Protein AF-A0A954V3K7-F1 (afdb_monomer_lite)

Structure (mmCIF, N/CA/C/O backbone):
data_AF-A0A954V3K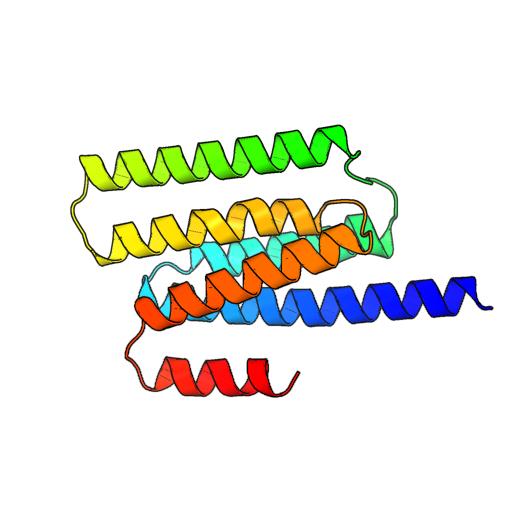7-F1
#
_entry.id   AF-A0A954V3K7-F1
#
loop_
_atom_site.group_PDB
_atom_site.id
_atom_site.type_symbol
_atom_site.label_atom_id
_atom_site.label_alt_id
_atom_site.label_comp_id
_atom_site.label_asym_id
_atom_site.label_entity_id
_atom_site.label_seq_id
_atom_site.pdbx_PDB_ins_code
_atom_site.Cartn_x
_atom_site.Cartn_y
_atom_site.Cartn_z
_atom_site.occupancy
_atom_site.B_iso_or_equiv
_atom_site.auth_seq_id
_atom_site.auth_comp_id
_atom_site.auth_asym_id
_atom_site.auth_atom_id
_atom_site.pdbx_PDB_model_num
ATOM 1 N N . MET A 1 1 ? -27.330 -7.298 16.125 1.00 56.56 1 MET A N 1
ATOM 2 C CA . MET A 1 1 ? -27.917 -7.520 14.787 1.00 56.56 1 MET A CA 1
ATOM 3 C C . MET A 1 1 ? -27.492 -6.446 13.788 1.00 56.56 1 MET A C 1
ATOM 5 O O . MET A 1 1 ? -26.747 -6.798 12.891 1.00 56.56 1 MET A O 1
ATOM 9 N N . GLU A 1 2 ? -27.833 -5.155 13.936 1.00 64.88 2 GLU A N 1
ATOM 10 C CA . GLU A 1 2 ? -27.328 -4.117 12.999 1.00 64.88 2 GLU A CA 1
ATOM 11 C C . GLU A 1 2 ? -25.799 -3.925 13.053 1.00 64.88 2 GLU A C 1
ATOM 13 O O . GLU A 1 2 ? -25.151 -3.786 12.018 1.00 64.88 2 GLU A O 1
ATOM 18 N N . LEU A 1 3 ? -25.199 -3.992 14.247 1.00 65.31 3 LEU A N 1
ATOM 19 C CA . LEU A 1 3 ? -23.744 -3.862 14.425 1.00 65.31 3 LEU A CA 1
ATOM 20 C C . LEU A 1 3 ? -22.951 -5.007 13.770 1.00 65.31 3 LEU A C 1
ATOM 22 O O . LEU A 1 3 ? -21.881 -4.773 13.209 1.00 65.31 3 LEU A O 1
ATOM 26 N N . ASP A 1 4 ? -23.492 -6.226 13.786 1.00 71.50 4 ASP A N 1
ATOM 27 C CA . ASP A 1 4 ? -22.857 -7.406 13.184 1.00 71.50 4 ASP A CA 1
ATOM 28 C C . ASP A 1 4 ? -22.888 -7.332 11.651 1.00 71.50 4 ASP A C 1
ATOM 30 O O . ASP A 1 4 ? -21.901 -7.641 10.980 1.00 71.50 4 ASP A O 1
ATOM 34 N N . VAL A 1 5 ? -23.998 -6.833 11.092 1.00 71.50 5 VAL A N 1
ATOM 35 C CA . VAL A 1 5 ? -24.148 -6.596 9.649 1.00 71.50 5 VAL A CA 1
ATOM 36 C C . VAL A 1 5 ? -23.168 -5.520 9.181 1.00 71.50 5 VAL A C 1
ATOM 38 O O . VAL A 1 5 ? -22.433 -5.754 8.221 1.00 71.50 5 VAL A O 1
ATOM 41 N N . LEU A 1 6 ? -23.072 -4.393 9.899 1.00 69.25 6 LEU A N 1
ATOM 42 C CA . LEU A 1 6 ? -22.109 -3.324 9.602 1.00 69.25 6 LEU A CA 1
ATOM 43 C C . LEU A 1 6 ? -20.657 -3.815 9.657 1.00 69.25 6 LEU A C 1
ATOM 45 O O . LEU A 1 6 ? -19.841 -3.424 8.819 1.00 69.25 6 LEU A O 1
ATOM 49 N N . LYS A 1 7 ? -20.326 -4.695 10.609 1.00 72.00 7 LYS A N 1
ATOM 50 C CA . LYS A 1 7 ? -18.991 -5.296 10.707 1.00 72.00 7 LYS A CA 1
ATOM 51 C C . LYS A 1 7 ? -18.700 -6.227 9.525 1.00 72.00 7 LYS A C 1
ATOM 53 O O . LYS A 1 7 ? -17.623 -6.126 8.938 1.00 72.00 7 LYS A O 1
ATOM 58 N N . SER A 1 8 ? -19.662 -7.059 9.113 1.00 70.06 8 SER A N 1
ATOM 59 C CA . SER A 1 8 ? -19.493 -7.936 7.942 1.00 70.06 8 SER A CA 1
ATOM 60 C C . SER A 1 8 ? -19.346 -7.156 6.628 1.00 70.06 8 SER A C 1
ATOM 62 O O . SER A 1 8 ? -18.490 -7.493 5.811 1.00 70.06 8 SER A O 1
ATOM 64 N N . LEU A 1 9 ? -20.102 -6.064 6.458 1.00 71.62 9 LEU A N 1
ATOM 65 C CA . LEU A 1 9 ? -20.033 -5.205 5.273 1.00 71.62 9 LEU A CA 1
ATOM 66 C C . LEU A 1 9 ? -18.680 -4.504 5.165 1.00 71.62 9 LEU A C 1
ATOM 68 O O . LEU A 1 9 ? -18.092 -4.469 4.088 1.00 71.62 9 LEU A O 1
ATOM 72 N N . ARG A 1 10 ? -18.152 -3.995 6.285 1.00 70.31 10 ARG A N 1
ATOM 73 C CA . ARG A 1 10 ? -16.810 -3.395 6.329 1.00 70.31 10 ARG A CA 1
ATOM 74 C C . ARG A 1 10 ? -15.730 -4.406 5.954 1.00 70.31 10 ARG A C 1
ATOM 76 O O . ARG A 1 10 ? -14.856 -4.068 5.170 1.00 70.31 10 ARG A O 1
ATOM 83 N N . CYS A 1 11 ? -15.823 -5.626 6.476 1.00 71.44 11 CYS A N 1
ATOM 84 C CA . CYS A 1 11 ? -14.879 -6.703 6.184 1.00 71.44 11 CYS A CA 1
ATOM 85 C C . CYS A 1 11 ? -14.907 -7.096 4.695 1.00 71.44 11 CYS A C 1
ATOM 87 O O . CYS A 1 11 ? -13.863 -7.202 4.054 1.00 71.44 11 CYS A O 1
ATOM 89 N N . SER A 1 12 ? -16.110 -7.222 4.121 1.00 77.06 12 SER A N 1
ATOM 90 C CA . SER A 1 12 ? -16.288 -7.469 2.688 1.00 77.06 12 SER A CA 1
ATOM 91 C C . SER A 1 12 ? -15.672 -6.347 1.849 1.00 77.06 12 SER A C 1
ATOM 93 O O . SER A 1 12 ? -14.889 -6.628 0.945 1.00 77.06 12 SER A O 1
ATOM 95 N N . LEU A 1 13 ? -15.932 -5.076 2.185 1.00 76.00 13 LEU A N 1
ATOM 96 C CA . LEU A 1 13 ? -15.331 -3.942 1.477 1.00 76.00 13 LEU A CA 1
ATOM 97 C C . LEU A 1 13 ? -13.801 -3.984 1.536 1.00 76.00 13 LEU A C 1
ATOM 99 O O . LEU A 1 13 ? -13.154 -3.843 0.502 1.00 76.00 13 LEU A O 1
ATOM 103 N N . THR A 1 14 ? -13.215 -4.217 2.715 1.00 77.75 14 THR A N 1
ATOM 104 C CA . THR A 1 14 ? -11.758 -4.348 2.847 1.00 77.75 14 THR A CA 1
ATOM 105 C C . THR A 1 14 ? -11.197 -5.396 1.901 1.00 77.75 14 THR A C 1
ATOM 107 O O . THR A 1 14 ? -10.165 -5.144 1.290 1.00 77.75 14 THR A O 1
ATOM 110 N N . LEU A 1 15 ? -11.854 -6.550 1.782 1.00 78.50 15 LEU A N 1
ATOM 111 C CA . LEU A 1 15 ? -11.386 -7.634 0.924 1.00 78.50 15 LEU A CA 1
ATOM 112 C C . LEU A 1 15 ? -11.441 -7.261 -0.559 1.00 78.50 15 LEU A C 1
ATOM 114 O O . LEU A 1 15 ? -10.480 -7.534 -1.269 1.00 78.50 15 LEU A O 1
ATOM 118 N N . HIS A 1 16 ? -12.502 -6.594 -1.019 1.00 82.62 16 HIS A N 1
ATOM 119 C CA . HIS A 1 16 ? -12.569 -6.120 -2.407 1.00 82.62 16 HIS A CA 1
ATOM 120 C C . HIS A 1 16 ? -11.446 -5.117 -2.687 1.00 82.62 16 HIS A C 1
ATOM 122 O O . HIS A 1 16 ? -10.671 -5.299 -3.620 1.00 82.62 16 HIS A O 1
ATOM 128 N N . PHE A 1 17 ? -11.280 -4.121 -1.813 1.00 82.88 17 PHE A N 1
ATOM 129 C CA . PHE A 1 17 ? -10.203 -3.140 -1.925 1.00 82.88 17 PHE A CA 1
ATOM 130 C C . PHE A 1 17 ? -8.808 -3.779 -1.861 1.00 82.88 17 PHE A C 1
ATOM 132 O O . PHE A 1 17 ? -7.922 -3.377 -2.601 1.00 82.88 17 PHE A O 1
ATOM 139 N N . ALA A 1 18 ? -8.613 -4.795 -1.020 1.00 83.44 18 ALA A N 1
ATOM 140 C CA . ALA A 1 18 ? -7.368 -5.550 -0.915 1.00 83.44 18 ALA A CA 1
ATOM 141 C C . ALA A 1 18 ? -7.026 -6.313 -2.198 1.00 83.44 18 ALA A C 1
ATOM 143 O O . ALA A 1 18 ? -5.868 -6.341 -2.612 1.00 83.44 18 ALA A O 1
ATOM 144 N N . VAL A 1 19 ? -8.027 -6.950 -2.809 1.00 84.12 19 VAL A N 1
ATOM 145 C CA . VAL A 1 19 ? -7.859 -7.676 -4.071 1.00 84.12 19 VAL A CA 1
ATOM 146 C C . VAL A 1 19 ? -7.551 -6.698 -5.200 1.00 84.12 19 VAL A C 1
ATOM 148 O O . VAL A 1 19 ? -6.626 -6.951 -5.968 1.00 84.12 19 VAL A O 1
ATOM 151 N N . ILE A 1 20 ? -8.265 -5.569 -5.260 1.00 85.69 20 ILE A N 1
ATOM 152 C CA . ILE A 1 20 ? -8.011 -4.510 -6.242 1.00 85.69 20 ILE A CA 1
ATOM 153 C C . ILE A 1 20 ? -6.585 -3.976 -6.074 1.00 85.69 20 ILE A C 1
ATOM 155 O O . ILE A 1 20 ? -5.840 -4.018 -7.042 1.00 85.69 20 ILE A O 1
ATOM 159 N N . ALA A 1 21 ? -6.174 -3.603 -4.858 1.00 85.75 21 ALA A N 1
ATOM 160 C CA . ALA A 1 21 ? -4.816 -3.142 -4.544 1.00 85.75 21 ALA A CA 1
ATOM 161 C C . ALA A 1 21 ? -3.728 -4.119 -4.978 1.00 85.75 21 ALA A C 1
ATOM 163 O O . ALA A 1 21 ? -2.697 -3.757 -5.540 1.00 85.75 21 ALA A O 1
ATOM 164 N N . TRP A 1 22 ? -3.947 -5.404 -4.718 1.00 85.31 22 TRP A N 1
ATOM 165 C CA . TRP A 1 22 ? -2.988 -6.416 -5.121 1.00 85.31 22 TRP A CA 1
ATOM 166 C C . TRP A 1 22 ? -2.913 -6.552 -6.646 1.00 85.31 22 TRP A C 1
ATOM 168 O O . TRP A 1 22 ? -1.815 -6.644 -7.201 1.00 85.31 22 TRP A O 1
ATOM 178 N N . LEU A 1 23 ? -4.054 -6.518 -7.340 1.00 84.06 23 LEU A N 1
ATOM 179 C CA . LEU A 1 23 ? -4.104 -6.558 -8.801 1.00 84.06 23 LEU A CA 1
ATOM 180 C C . LEU A 1 23 ? -3.467 -5.311 -9.430 1.00 84.06 23 LEU A C 1
ATOM 182 O O . LEU A 1 23 ? -2.675 -5.464 -10.360 1.00 84.06 23 LEU A O 1
ATOM 186 N N . THR A 1 24 ? -3.736 -4.108 -8.913 1.00 83.75 24 THR A N 1
ATOM 187 C CA . THR A 1 24 ? -3.147 -2.846 -9.394 1.00 83.75 24 THR A CA 1
ATOM 188 C C . THR A 1 24 ? -1.643 -2.805 -9.164 1.00 83.75 24 THR A C 1
ATOM 190 O O . THR A 1 24 ? -0.894 -2.535 -10.101 1.00 83.75 24 THR A O 1
ATOM 193 N N . ALA A 1 25 ? -1.160 -3.213 -7.993 1.00 84.12 25 ALA A N 1
ATOM 194 C CA . ALA A 1 25 ? 0.276 -3.301 -7.737 1.00 84.12 25 ALA A CA 1
ATOM 195 C C . ALA A 1 25 ? 0.972 -4.330 -8.640 1.00 84.12 25 ALA A C 1
ATOM 197 O O . ALA A 1 25 ? 2.114 -4.137 -9.069 1.00 84.12 25 ALA A O 1
ATOM 198 N N . THR A 1 26 ? 0.284 -5.428 -8.971 1.00 83.50 26 THR A N 1
ATOM 199 C CA . THR A 1 26 ? 0.803 -6.439 -9.906 1.00 83.50 26 THR A CA 1
ATOM 200 C C . THR A 1 26 ? 0.854 -5.883 -11.329 1.00 83.50 26 THR A C 1
ATOM 202 O O . THR A 1 26 ? 1.835 -6.092 -12.044 1.00 83.50 26 THR A O 1
ATOM 205 N N . LEU A 1 27 ? -0.154 -5.101 -11.716 1.00 81.94 27 LEU A N 1
ATOM 206 C CA . LEU A 1 27 ? -0.215 -4.366 -12.977 1.00 81.94 27 LEU A CA 1
ATOM 207 C C . LEU A 1 27 ? 0.988 -3.417 -13.114 1.00 81.94 27 LEU A C 1
ATOM 209 O O . LEU A 1 27 ? 1.685 -3.444 -14.128 1.00 81.94 27 LEU A O 1
ATOM 213 N N . VAL A 1 28 ? 1.323 -2.663 -12.065 1.00 81.25 28 VAL A N 1
ATOM 214 C CA . VAL A 1 28 ? 2.515 -1.801 -12.068 1.00 81.25 28 VAL A CA 1
ATOM 215 C C . VAL A 1 28 ? 3.817 -2.615 -12.130 1.00 81.25 28 VAL A C 1
ATOM 217 O O . VAL A 1 28 ? 4.754 -2.245 -12.847 1.00 81.25 28 VAL A O 1
ATOM 220 N N . ALA A 1 29 ? 3.903 -3.747 -11.427 1.00 80.56 29 ALA A N 1
ATOM 221 C CA . ALA A 1 29 ? 5.092 -4.603 -11.463 1.00 80.56 29 ALA A CA 1
ATOM 222 C C . ALA A 1 29 ? 5.396 -5.134 -12.870 1.00 80.56 29 ALA A C 1
ATOM 224 O O . ALA A 1 29 ? 6.564 -5.238 -13.245 1.00 80.56 29 ALA A O 1
ATOM 225 N N . THR A 1 30 ? 4.366 -5.408 -13.678 1.00 77.12 30 THR A N 1
ATOM 226 C CA . THR A 1 30 ? 4.566 -5.844 -15.071 1.00 77.12 30 THR A CA 1
ATOM 227 C C . THR A 1 30 ? 5.179 -4.768 -15.968 1.00 77.12 30 THR A C 1
ATOM 229 O O . THR A 1 30 ? 5.913 -5.113 -16.889 1.00 77.12 30 THR A O 1
ATOM 232 N N . GLY A 1 31 ? 4.937 -3.484 -15.686 1.00 71.12 31 GLY A N 1
ATOM 233 C CA . GLY A 1 31 ? 5.551 -2.374 -16.421 1.00 71.12 31 GLY A CA 1
ATOM 234 C C . GLY A 1 31 ? 6.935 -1.972 -15.891 1.00 71.12 31 GLY A C 1
ATOM 235 O O . GLY A 1 31 ? 7.817 -1.591 -16.654 1.00 71.12 31 GLY A O 1
ATOM 236 N N . SER A 1 32 ? 7.153 -2.079 -14.579 1.00 70.06 32 SER A N 1
ATOM 237 C CA . SER A 1 32 ? 8.412 -1.678 -13.928 1.00 70.06 32 SER A CA 1
ATOM 238 C C . SER A 1 32 ? 9.464 -2.790 -13.838 1.00 70.06 32 SER A C 1
ATOM 240 O O . SER A 1 32 ? 10.635 -2.510 -13.586 1.00 70.06 32 SER A O 1
ATOM 242 N N . GLY A 1 33 ? 9.063 -4.055 -13.997 1.00 68.88 33 GLY A N 1
ATOM 243 C CA . GLY A 1 33 ? 9.924 -5.231 -13.834 1.00 68.88 33 GLY A CA 1
ATOM 244 C C . GLY A 1 33 ? 10.267 -5.578 -12.377 1.00 68.88 33 GLY A C 1
ATOM 245 O O . GLY A 1 33 ? 10.995 -6.541 -12.138 1.00 68.88 33 GLY A O 1
ATOM 246 N N . SER A 1 34 ? 9.747 -4.828 -11.397 1.00 70.81 34 SER A N 1
ATOM 247 C CA . SER A 1 34 ? 9.992 -5.053 -9.968 1.00 70.81 34 SER A CA 1
ATOM 248 C C . SER A 1 34 ? 8.756 -5.616 -9.270 1.00 70.81 34 SER A C 1
ATOM 250 O O . SER A 1 34 ? 7.761 -4.924 -9.067 1.00 70.81 34 SER A O 1
ATOM 252 N N . TYR A 1 35 ? 8.841 -6.873 -8.832 1.00 76.81 35 TYR A N 1
ATOM 253 C CA . TYR A 1 35 ? 7.763 -7.567 -8.112 1.00 76.81 35 TYR A CA 1
ATOM 254 C C . TYR A 1 35 ? 7.686 -7.223 -6.615 1.00 76.81 35 TYR A C 1
ATOM 256 O O . TYR A 1 35 ? 6.854 -7.772 -5.896 1.00 76.81 35 TYR A O 1
ATOM 264 N N . PHE A 1 36 ? 8.544 -6.328 -6.119 1.00 78.50 36 PHE A N 1
ATOM 265 C CA . PHE A 1 36 ? 8.603 -6.005 -4.692 1.00 78.50 36 PHE A CA 1
ATOM 266 C C . PHE A 1 36 ? 7.320 -5.324 -4.184 1.00 78.50 36 PHE A C 1
ATOM 268 O O . PHE A 1 36 ? 6.809 -5.682 -3.124 1.00 78.50 36 PHE A O 1
ATOM 275 N N . LEU A 1 37 ? 6.771 -4.383 -4.960 1.00 79.94 37 LEU A N 1
ATOM 276 C CA . LEU A 1 37 ? 5.570 -3.612 -4.613 1.00 79.94 37 LEU A CA 1
ATOM 277 C C . LEU A 1 37 ? 4.316 -4.487 -4.401 1.00 79.94 37 LEU A C 1
ATOM 279 O O . LEU A 1 37 ? 3.724 -4.402 -3.323 1.00 79.94 37 LEU A O 1
ATOM 283 N N . PRO A 1 38 ? 3.921 -5.374 -5.339 1.00 81.94 38 PRO A N 1
ATOM 284 C CA . PRO A 1 38 ? 2.747 -6.229 -5.140 1.00 81.94 38 PRO A CA 1
ATOM 285 C C . PRO A 1 38 ? 2.906 -7.224 -3.993 1.00 81.94 38 PRO A C 1
ATOM 287 O O . PRO A 1 38 ? 1.938 -7.506 -3.289 1.00 81.94 38 PRO A O 1
ATOM 290 N N . VAL A 1 39 ? 4.119 -7.736 -3.760 1.00 83.31 39 VAL A N 1
ATOM 291 C CA . VAL A 1 39 ? 4.397 -8.614 -2.612 1.00 83.31 39 VAL A CA 1
ATOM 292 C C . VAL A 1 39 ? 4.210 -7.850 -1.300 1.00 83.31 39 VAL A C 1
ATOM 294 O O . VAL A 1 39 ? 3.620 -8.382 -0.358 1.00 83.31 39 VAL A O 1
ATOM 297 N N . LEU A 1 40 ? 4.665 -6.595 -1.240 1.00 84.00 40 LEU A N 1
ATOM 298 C CA . LEU A 1 40 ? 4.485 -5.735 -0.075 1.00 84.00 40 LEU A CA 1
ATOM 299 C C . LEU A 1 40 ? 3.001 -5.480 0.198 1.00 84.00 40 LEU A C 1
ATOM 301 O O . LEU A 1 40 ? 2.563 -5.702 1.325 1.00 84.00 40 LEU A O 1
ATOM 305 N N . ILE A 1 41 ? 2.221 -5.089 -0.814 1.00 84.25 41 ILE A N 1
ATOM 306 C CA . ILE A 1 41 ? 0.772 -4.881 -0.666 1.00 84.25 41 ILE A CA 1
ATOM 307 C C . ILE A 1 41 ? 0.063 -6.155 -0.224 1.00 84.25 41 ILE A C 1
ATOM 309 O O . ILE A 1 41 ? -0.770 -6.099 0.675 1.00 84.25 41 ILE A O 1
ATOM 313 N N . PHE A 1 42 ? 0.420 -7.311 -0.782 1.00 84.31 42 PHE A N 1
ATOM 314 C CA . PHE A 1 42 ? -0.180 -8.581 -0.387 1.00 84.31 42 PHE A CA 1
ATOM 315 C C . PHE A 1 42 ? 0.083 -8.893 1.093 1.00 84.31 42 PHE A C 1
ATOM 317 O O . PHE A 1 42 ? -0.847 -9.157 1.858 1.00 84.31 42 PHE A O 1
ATOM 324 N N . CYS A 1 43 ? 1.344 -8.790 1.525 1.00 83.50 43 CYS A N 1
ATOM 325 C CA . CYS A 1 43 ? 1.735 -9.002 2.917 1.00 83.50 43 CYS A CA 1
ATOM 326 C C . CYS A 1 43 ? 1.070 -7.996 3.864 1.00 83.50 43 CYS A C 1
ATOM 328 O O . CYS A 1 43 ? 0.552 -8.388 4.914 1.00 83.50 43 CYS A O 1
ATOM 330 N N . VAL A 1 44 ? 1.060 -6.708 3.507 1.00 80.44 44 VAL A N 1
ATOM 331 C CA . VAL A 1 44 ? 0.449 -5.658 4.331 1.00 80.44 44 VAL A CA 1
ATOM 332 C C . VAL A 1 44 ? -1.059 -5.831 4.395 1.00 80.44 44 VAL A C 1
ATOM 334 O O . VAL A 1 44 ? -1.619 -5.713 5.476 1.00 80.44 44 VAL A O 1
ATOM 337 N N . SER A 1 45 ? -1.715 -6.169 3.291 1.00 77.50 45 S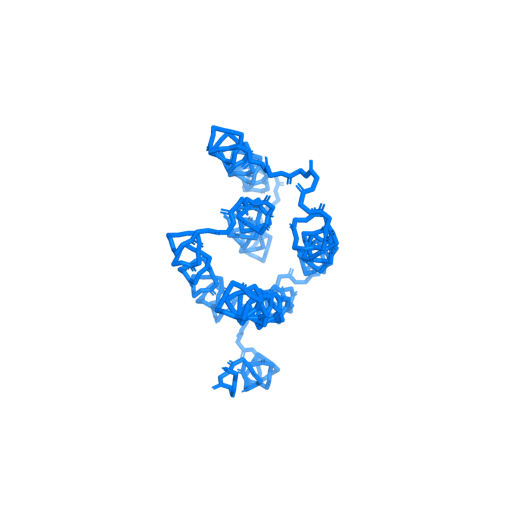ER A N 1
ATOM 338 C CA . SER A 1 45 ? -3.159 -6.372 3.245 1.00 77.50 45 SER A CA 1
ATOM 339 C C . SER A 1 45 ? -3.600 -7.573 4.089 1.00 77.50 45 SER A C 1
ATOM 341 O O . SER A 1 45 ? -4.543 -7.465 4.872 1.00 77.50 45 SER A O 1
ATOM 343 N N . ILE A 1 46 ? -2.851 -8.684 4.054 1.00 79.75 46 ILE A N 1
ATOM 344 C CA . ILE A 1 46 ? -3.073 -9.826 4.960 1.00 79.75 46 ILE A CA 1
ATOM 345 C C . ILE A 1 46 ? -2.853 -9.415 6.417 1.00 79.75 46 ILE A C 1
ATOM 347 O O . ILE A 1 46 ? -3.660 -9.742 7.288 1.00 79.75 46 ILE A O 1
ATOM 351 N N . THR A 1 47 ? -1.775 -8.679 6.689 1.00 75.94 47 THR A N 1
ATOM 352 C CA . THR A 1 47 ? -1.464 -8.200 8.042 1.00 75.94 47 THR A CA 1
ATOM 353 C C . THR A 1 47 ? -2.556 -7.258 8.545 1.00 75.94 47 THR A C 1
ATOM 355 O O . THR A 1 47 ? -3.011 -7.409 9.673 1.00 75.94 47 THR A O 1
ATOM 358 N N . ALA A 1 48 ? -3.045 -6.344 7.707 1.00 70.38 48 ALA A N 1
ATOM 359 C CA . ALA A 1 48 ? -4.141 -5.436 8.011 1.00 70.38 48 ALA A CA 1
ATOM 360 C C . ALA A 1 48 ? -5.447 -6.200 8.256 1.00 70.38 48 ALA A C 1
ATOM 362 O O . ALA A 1 48 ? -6.131 -5.946 9.243 1.00 70.38 48 ALA A O 1
ATOM 363 N N . TYR A 1 49 ? -5.762 -7.196 7.430 1.00 68.19 49 TYR A N 1
ATOM 364 C CA . TYR A 1 49 ? -6.931 -8.045 7.639 1.00 68.19 49 TYR A CA 1
ATOM 365 C C . TYR A 1 49 ? -6.870 -8.779 8.988 1.00 68.19 49 TYR A C 1
ATOM 367 O O . TYR A 1 49 ? -7.847 -8.795 9.737 1.00 68.19 49 TYR A O 1
ATOM 375 N N . ILE A 1 50 ? -5.710 -9.339 9.347 1.00 66.88 50 ILE A N 1
ATOM 376 C CA . ILE A 1 50 ? -5.526 -10.078 10.604 1.00 66.88 50 ILE A CA 1
ATOM 377 C C . ILE A 1 50 ? -5.524 -9.136 11.819 1.00 66.88 50 ILE A C 1
ATOM 379 O O . ILE A 1 50 ? -6.258 -9.378 12.777 1.00 66.88 50 ILE A O 1
ATOM 383 N N . PHE A 1 51 ? -4.719 -8.072 11.798 1.00 61.50 51 PHE A N 1
ATOM 384 C CA . PHE A 1 51 ? -4.496 -7.201 12.957 1.00 61.50 51 PHE A CA 1
ATOM 385 C C . PHE A 1 51 ? -5.567 -6.120 13.136 1.00 61.50 51 PHE A C 1
ATOM 387 O O . PHE A 1 51 ? -5.946 -5.840 14.274 1.00 61.50 51 PHE A O 1
ATOM 394 N N . VAL A 1 52 ? -6.062 -5.526 12.046 1.00 61.31 52 VAL A N 1
ATOM 395 C CA . VAL A 1 52 ? -7.030 -4.416 12.092 1.00 61.31 52 VAL A CA 1
ATOM 396 C C . VAL A 1 52 ? -8.461 -4.944 12.071 1.00 61.31 52 VAL A C 1
ATOM 398 O O . VAL A 1 52 ? -9.240 -4.597 12.955 1.00 61.31 52 VAL A O 1
ATOM 401 N N . ASP A 1 53 ? -8.806 -5.811 11.112 1.00 58.44 53 ASP A N 1
ATOM 402 C CA . ASP A 1 53 ? -10.198 -6.261 10.932 1.00 58.44 53 ASP A CA 1
ATOM 403 C C . ASP A 1 53 ? -10.580 -7.446 11.840 1.00 58.44 53 ASP A C 1
ATOM 405 O O . ASP A 1 53 ? -11.712 -7.511 12.330 1.00 58.44 53 ASP A O 1
ATOM 409 N N . ARG A 1 54 ? -9.658 -8.387 12.092 1.00 52.25 54 ARG A N 1
ATOM 410 C CA . ARG A 1 54 ? -9.932 -9.599 12.891 1.00 52.25 54 ARG A CA 1
ATOM 411 C C . ARG A 1 54 ? -9.658 -9.428 14.383 1.00 52.25 54 ARG A C 1
ATOM 413 O O . ARG A 1 54 ? -10.420 -9.974 15.178 1.00 52.25 54 ARG A O 1
ATOM 420 N N . LEU A 1 55 ? -8.587 -8.725 14.762 1.00 48.66 55 LEU A N 1
ATOM 421 C CA . LEU A 1 55 ? -8.177 -8.607 16.166 1.00 48.66 55 LEU A CA 1
ATOM 422 C C . LEU A 1 55 ? -8.597 -7.301 16.861 1.00 48.66 55 LEU A C 1
ATOM 424 O O . LEU A 1 55 ? -8.642 -7.310 18.087 1.00 48.66 55 LEU A O 1
ATOM 428 N N . GLU A 1 56 ? -8.866 -6.199 16.144 1.00 56.78 56 GLU A N 1
ATOM 429 C CA . GLU A 1 56 ? -9.107 -4.852 16.725 1.00 56.78 56 GLU A CA 1
ATOM 430 C C . GLU A 1 56 ? -8.060 -4.425 17.795 1.00 56.78 56 GLU A C 1
ATOM 432 O O . GLU A 1 56 ? -8.274 -3.479 18.550 1.00 56.78 56 GLU A O 1
ATOM 437 N N . TRP A 1 57 ? -6.904 -5.102 17.878 1.00 47.16 57 TRP A N 1
ATOM 438 C CA . TRP A 1 57 ? -5.900 -4.904 18.936 1.00 47.16 57 TRP A CA 1
ATOM 439 C C . TRP A 1 57 ? -4.991 -3.705 18.680 1.00 47.16 57 TRP A C 1
ATOM 441 O O . TRP A 1 57 ? -4.446 -3.133 19.621 1.00 47.16 57 TRP A O 1
ATOM 451 N N . PHE A 1 58 ? -4.823 -3.327 17.416 1.00 53.91 58 PHE A N 1
ATOM 452 C CA . PHE A 1 58 ? -3.975 -2.221 16.991 1.00 53.91 58 PHE A CA 1
ATOM 453 C C . PHE A 1 58 ? -4.750 -1.363 15.993 1.00 53.91 58 PHE A C 1
ATOM 455 O O . PHE A 1 58 ? -4.649 -1.528 14.781 1.00 53.91 58 PHE A O 1
ATOM 462 N N . GLU A 1 59 ? -5.547 -0.426 16.503 1.00 55.12 59 GLU A N 1
ATOM 463 C CA . GLU A 1 59 ? -6.003 0.689 15.680 1.00 55.12 59 GLU A CA 1
ATOM 464 C C . GLU A 1 59 ? -4.868 1.713 15.627 1.00 55.12 59 GLU A C 1
ATOM 466 O O . GLU A 1 59 ? -4.542 2.347 16.635 1.00 55.12 59 GLU A O 1
ATOM 471 N N . LEU A 1 60 ? -4.247 1.886 14.455 1.00 55.94 60 LEU A N 1
ATOM 472 C CA . LEU A 1 60 ? -3.297 2.974 14.261 1.00 55.94 60 LEU A CA 1
ATOM 473 C C . LEU A 1 60 ? -4.064 4.288 14.476 1.00 55.94 60 LEU A C 1
ATOM 475 O O . LEU A 1 60 ? -4.933 4.661 13.681 1.00 55.94 60 LEU A O 1
ATOM 479 N N . GLY A 1 61 ? -3.807 4.940 15.615 1.00 63.34 61 GLY A N 1
ATOM 480 C CA . GLY A 1 61 ? -4.497 6.162 16.007 1.00 63.34 61 GLY A CA 1
ATOM 481 C C . GLY A 1 61 ? -4.363 7.234 14.928 1.00 63.34 61 GLY A C 1
ATOM 482 O O . GLY A 1 61 ? -3.397 7.247 14.167 1.00 63.34 61 GLY A O 1
ATOM 483 N N . ARG A 1 62 ? -5.313 8.172 14.880 1.00 65.62 62 ARG A N 1
ATOM 484 C CA . ARG A 1 62 ? -5.398 9.189 13.815 1.00 65.62 62 ARG A CA 1
ATOM 485 C C . ARG A 1 62 ? -4.079 9.935 13.571 1.00 65.62 62 ARG A C 1
ATOM 487 O O . ARG A 1 62 ? -3.766 10.277 12.444 1.00 65.62 62 ARG A O 1
ATOM 494 N N . ILE A 1 63 ? -3.316 10.190 14.633 1.00 73.25 63 ILE A N 1
ATOM 495 C CA . ILE A 1 63 ? -2.013 10.864 14.558 1.00 73.25 63 ILE A CA 1
ATOM 496 C C . ILE A 1 63 ? -0.943 9.919 13.995 1.00 73.25 63 ILE A C 1
ATOM 498 O O . ILE A 1 63 ? -0.171 10.315 13.128 1.00 73.25 63 ILE A O 1
ATOM 502 N N . GLY A 1 64 ? -0.926 8.662 14.447 1.00 75.44 64 GLY A N 1
ATOM 503 C CA . GLY A 1 64 ? 0.031 7.654 13.994 1.00 75.44 64 GLY A CA 1
ATOM 504 C C . GLY A 1 64 ? -0.099 7.344 12.505 1.00 75.44 64 GLY A C 1
ATOM 505 O O . GLY A 1 64 ? 0.915 7.184 11.836 1.00 75.44 64 GLY A O 1
ATOM 506 N N . SER A 1 65 ? -1.318 7.339 11.961 1.00 73.56 65 SER A N 1
ATOM 507 C CA . SER A 1 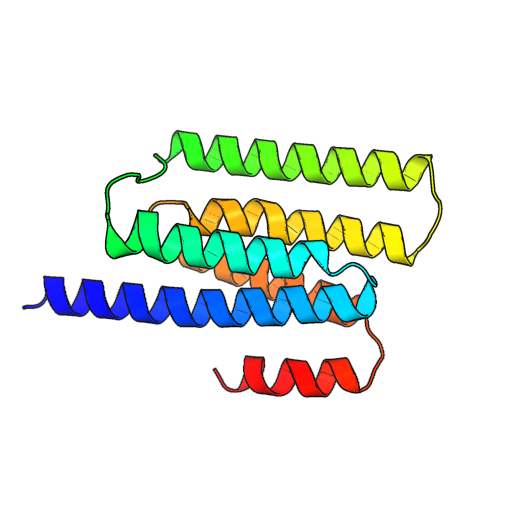65 ? -1.524 7.108 10.530 1.00 73.56 65 SER A CA 1
ATOM 508 C C . SER A 1 65 ? -1.057 8.274 9.664 1.00 73.56 65 SER A C 1
ATOM 510 O O . SE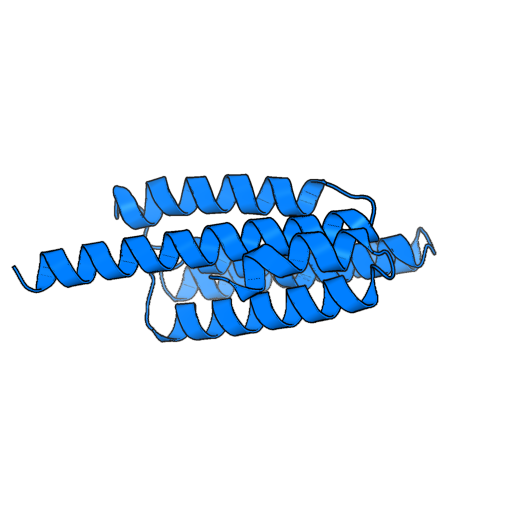R A 1 65 ? -0.392 8.040 8.662 1.00 73.56 65 SER A O 1
ATOM 512 N N . TYR A 1 66 ? -1.308 9.525 10.066 1.00 79.06 66 TYR A N 1
ATOM 513 C CA . TYR A 1 66 ? -0.784 10.681 9.333 1.00 79.06 66 TYR A CA 1
ATOM 514 C C . TYR A 1 66 ? 0.744 10.729 9.361 1.00 79.06 66 TYR A C 1
ATOM 516 O O . TYR A 1 66 ? 1.361 10.987 8.331 1.00 79.06 66 TYR A O 1
ATOM 524 N N . VAL A 1 67 ? 1.359 10.430 10.509 1.00 82.94 67 VAL A N 1
ATOM 525 C CA . VAL A 1 67 ? 2.822 10.334 10.620 1.00 82.94 67 VAL A CA 1
ATOM 526 C C . VAL A 1 67 ? 3.355 9.174 9.777 1.00 82.94 67 VAL A C 1
ATOM 528 O O . VAL A 1 67 ? 4.344 9.348 9.073 1.00 82.94 67 VAL A O 1
ATOM 531 N N . GLY A 1 68 ? 2.678 8.023 9.792 1.00 82.12 68 GLY A N 1
ATOM 532 C CA . GLY A 1 68 ? 3.029 6.863 8.977 1.00 82.12 68 GLY A CA 1
ATOM 533 C C . GLY A 1 68 ? 2.959 7.158 7.481 1.00 82.12 68 GLY A C 1
ATOM 534 O O . GLY A 1 68 ? 3.902 6.848 6.763 1.00 82.12 68 GLY A O 1
ATOM 535 N N . MET A 1 69 ? 1.897 7.823 7.016 1.00 82.38 69 MET A N 1
ATOM 536 C CA . MET A 1 69 ? 1.770 8.245 5.619 1.00 82.38 69 MET A CA 1
ATOM 537 C C . MET A 1 69 ? 2.875 9.229 5.242 1.00 82.38 69 MET A C 1
ATOM 539 O O . MET A 1 69 ? 3.485 9.084 4.191 1.00 82.38 69 MET A O 1
ATOM 543 N N . LEU A 1 70 ? 3.172 10.206 6.104 1.00 85.06 70 LEU A N 1
ATOM 544 C CA . LEU A 1 70 ? 4.220 11.192 5.844 1.00 85.06 70 LEU A CA 1
ATOM 545 C C . LEU A 1 70 ? 5.598 10.519 5.772 1.00 85.06 70 LEU A C 1
ATOM 547 O O . LEU A 1 70 ? 6.362 10.792 4.851 1.00 85.06 70 LEU A O 1
ATOM 551 N N . ALA A 1 71 ? 5.888 9.586 6.680 1.00 85.62 71 ALA A N 1
ATOM 552 C CA . ALA A 1 71 ? 7.118 8.801 6.667 1.00 85.62 71 ALA A CA 1
ATOM 553 C C . ALA A 1 71 ? 7.218 7.897 5.427 1.00 85.62 71 ALA A C 1
ATOM 555 O O . ALA A 1 71 ? 8.268 7.860 4.791 1.00 85.62 71 ALA A O 1
ATOM 556 N N . ALA A 1 72 ? 6.131 7.218 5.052 1.00 83.81 72 ALA A N 1
ATOM 557 C CA . ALA A 1 72 ? 6.047 6.381 3.857 1.00 83.81 72 ALA A CA 1
ATOM 558 C C . ALA A 1 72 ? 6.301 7.195 2.580 1.00 83.81 72 ALA A C 1
ATOM 560 O O . ALA A 1 72 ? 7.142 6.823 1.759 1.00 83.81 72 ALA A O 1
ATOM 561 N N . THR A 1 73 ? 5.647 8.351 2.449 1.00 83.81 73 THR A N 1
ATOM 562 C CA . THR A 1 73 ? 5.860 9.265 1.326 1.00 83.81 73 THR A CA 1
ATOM 563 C C . THR A 1 73 ? 7.284 9.813 1.324 1.00 83.81 73 THR A C 1
ATOM 565 O O . THR A 1 73 ? 7.933 9.795 0.285 1.00 83.81 73 THR A O 1
ATOM 568 N N . ALA A 1 74 ? 7.814 10.253 2.470 1.00 85.75 74 ALA A N 1
ATOM 569 C CA . ALA A 1 74 ? 9.178 10.772 2.563 1.00 85.75 74 ALA A CA 1
ATOM 570 C C . ALA A 1 74 ? 10.225 9.711 2.191 1.00 85.75 74 ALA A C 1
ATOM 572 O O . ALA A 1 74 ? 11.162 10.008 1.450 1.00 85.75 74 ALA A O 1
ATOM 573 N N . PHE A 1 75 ? 10.038 8.469 2.646 1.00 84.25 75 PHE A N 1
ATOM 574 C CA . PHE A 1 75 ? 10.888 7.339 2.279 1.00 84.25 75 PHE A CA 1
ATOM 575 C C . PHE A 1 75 ? 10.844 7.078 0.770 1.00 84.25 75 PHE A C 1
ATOM 577 O O . PHE A 1 75 ? 11.888 6.978 0.124 1.00 84.25 75 PHE A O 1
ATOM 584 N N . SER A 1 76 ? 9.645 7.045 0.188 1.00 79.62 76 SER A N 1
ATOM 585 C CA . SER A 1 76 ? 9.474 6.804 -1.241 1.00 79.62 76 SER A CA 1
ATOM 586 C C . SER A 1 76 ? 10.052 7.937 -2.096 1.00 79.62 76 SER A C 1
ATOM 588 O O . SER A 1 76 ? 10.752 7.660 -3.069 1.00 79.62 76 SER A O 1
ATOM 590 N N . VAL A 1 77 ? 9.859 9.204 -1.708 1.00 83.50 77 VAL A N 1
ATOM 591 C CA . VAL A 1 77 ? 10.482 10.366 -2.371 1.00 83.50 77 VAL A CA 1
ATOM 592 C C . VAL A 1 77 ? 12.004 10.305 -2.257 1.00 83.50 77 VAL A C 1
ATOM 594 O O . VAL A 1 77 ? 12.698 10.575 -3.234 1.00 83.50 77 VAL A O 1
ATOM 597 N N . GLY A 1 78 ? 12.538 9.906 -1.101 1.00 81.69 78 GLY A N 1
ATOM 598 C CA . GLY A 1 78 ? 13.974 9.693 -0.919 1.00 81.69 78 GLY A CA 1
ATOM 599 C C . GLY A 1 78 ? 14.520 8.625 -1.869 1.00 81.69 78 G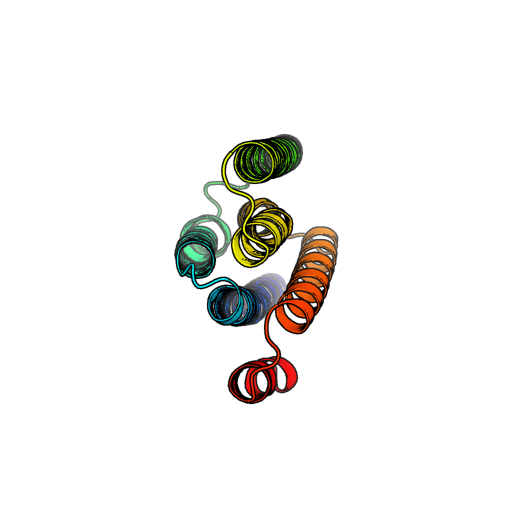LY A C 1
ATOM 600 O O . GLY A 1 78 ? 15.531 8.848 -2.534 1.00 81.69 78 GLY A O 1
ATOM 601 N N . SER A 1 79 ? 13.813 7.498 -1.999 1.00 74.94 79 SER A N 1
ATOM 602 C CA . SER A 1 79 ? 14.182 6.426 -2.933 1.00 74.94 79 SER A CA 1
ATOM 603 C C . SER A 1 79 ? 14.076 6.854 -4.406 1.00 74.94 79 SER A C 1
ATOM 605 O O . SER A 1 79 ? 14.935 6.503 -5.220 1.00 74.94 79 SER A O 1
ATOM 607 N N . TYR A 1 80 ? 13.085 7.685 -4.743 1.00 74.88 80 TYR A N 1
ATOM 608 C CA . TYR A 1 80 ? 12.928 8.294 -6.063 1.00 74.88 80 TYR A CA 1
ATOM 609 C C . TYR A 1 80 ? 14.072 9.265 -6.383 1.00 74.88 80 TYR A C 1
ATOM 611 O O . TYR A 1 80 ? 14.677 9.176 -7.443 1.00 74.88 80 TYR A O 1
ATOM 619 N N . LEU A 1 81 ? 14.420 10.170 -5.463 1.00 77.88 81 LEU A N 1
ATOM 620 C CA . LEU A 1 81 ? 15.519 11.119 -5.669 1.00 77.88 81 LEU A CA 1
ATOM 621 C C . LEU A 1 81 ? 16.860 10.397 -5.807 1.00 77.88 81 LEU A C 1
ATOM 623 O O . LEU A 1 81 ? 17.662 10.755 -6.664 1.00 77.88 81 LEU A O 1
ATOM 627 N N . TYR A 1 82 ? 17.087 9.359 -4.999 1.00 73.56 82 TYR A N 1
ATOM 628 C CA . TYR A 1 82 ? 18.297 8.549 -5.087 1.00 73.56 82 TYR A CA 1
ATOM 629 C C . TYR A 1 82 ? 18.403 7.826 -6.435 1.00 73.56 82 TYR A C 1
ATOM 631 O O . TYR A 1 82 ? 19.454 7.881 -7.074 1.00 73.56 82 TYR A O 1
ATOM 639 N N . SER A 1 83 ? 17.323 7.192 -6.901 1.00 67.06 83 SER A N 1
ATOM 640 C CA . SER A 1 83 ? 17.297 6.527 -8.213 1.00 67.06 83 SER A CA 1
ATOM 641 C C . SER A 1 83 ? 17.441 7.522 -9.368 1.00 67.06 83 SER A C 1
ATOM 643 O O . SER A 1 83 ? 18.262 7.290 -10.251 1.00 67.06 83 SER A O 1
ATOM 645 N N . ALA A 1 84 ? 16.766 8.673 -9.307 1.00 68.06 84 ALA A N 1
ATOM 646 C CA . ALA A 1 84 ? 16.877 9.735 -10.308 1.00 68.06 84 ALA A CA 1
ATOM 647 C C . ALA A 1 84 ? 18.302 10.307 -10.437 1.00 68.06 84 ALA A C 1
ATOM 649 O O . ALA A 1 84 ? 18.702 10.696 -11.532 1.00 68.06 84 ALA A O 1
ATOM 650 N N . PHE A 1 85 ? 19.074 10.354 -9.345 1.00 67.88 85 PHE A N 1
ATOM 651 C CA . PHE A 1 85 ? 20.435 10.904 -9.352 1.00 67.88 85 PHE A CA 1
ATOM 652 C C . PHE A 1 85 ? 21.531 9.868 -9.660 1.00 67.88 85 PHE A C 1
ATOM 654 O O . PHE A 1 85 ? 22.621 10.252 -10.076 1.00 67.88 85 PHE A O 1
ATOM 661 N N . SER A 1 86 ? 21.277 8.571 -9.434 1.00 61.25 86 SER A N 1
ATOM 662 C CA . SER A 1 86 ? 22.301 7.514 -9.528 1.00 61.25 86 SER A CA 1
ATOM 663 C C . SER A 1 86 ? 22.136 6.553 -10.709 1.00 61.25 86 SER A C 1
ATOM 665 O O . SER A 1 86 ? 23.140 6.048 -11.208 1.00 61.25 86 SER A O 1
ATOM 667 N N . ILE A 1 87 ? 20.908 6.283 -11.172 1.00 56.34 87 ILE A N 1
ATOM 668 C CA . ILE A 1 87 ? 20.624 5.290 -12.221 1.00 56.34 87 ILE A CA 1
ATOM 669 C C . ILE A 1 87 ? 19.524 5.842 -13.132 1.00 56.34 87 ILE A C 1
ATOM 671 O O . ILE A 1 87 ? 18.331 5.691 -12.871 1.00 56.34 87 ILE A O 1
ATOM 675 N N . GLN A 1 88 ? 19.927 6.480 -14.230 1.00 57.25 88 GLN A N 1
ATOM 676 C CA . GLN A 1 88 ? 19.012 7.070 -15.206 1.00 57.25 88 GLN A CA 1
ATOM 677 C C . GLN A 1 88 ? 18.390 5.972 -16.083 1.00 57.25 88 GLN A C 1
ATOM 679 O O . GLN A 1 88 ? 18.834 5.700 -17.194 1.00 57.25 88 GLN A O 1
ATOM 684 N N . SER A 1 89 ? 17.384 5.288 -15.539 1.00 62.62 89 SER A N 1
ATOM 685 C CA . SER A 1 89 ? 16.549 4.327 -16.261 1.00 62.62 89 SER A CA 1
ATOM 686 C C . SER A 1 89 ? 15.091 4.774 -16.174 1.00 62.62 89 SER A C 1
ATOM 688 O O . SER A 1 89 ? 14.561 4.955 -15.078 1.00 62.62 89 SER A O 1
ATOM 690 N N . GLU A 1 90 ? 14.444 4.972 -17.325 1.00 64.06 90 GLU A N 1
ATOM 691 C CA . GLU A 1 90 ? 13.048 5.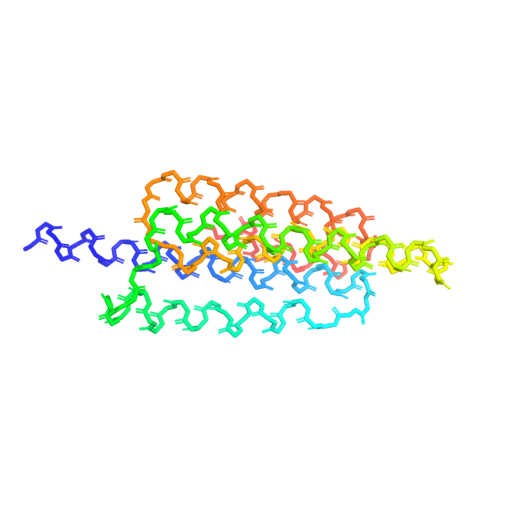439 -17.409 1.00 64.06 90 GLU A CA 1
ATOM 692 C C . GLU A 1 90 ? 12.083 4.481 -16.687 1.00 64.06 90 GLU A C 1
ATOM 694 O O . GLU A 1 90 ? 11.169 4.913 -15.984 1.00 64.06 90 GLU A O 1
ATOM 699 N N . SER A 1 91 ? 12.354 3.174 -16.753 1.00 63.75 91 SER A N 1
ATOM 700 C CA . SER A 1 91 ? 11.601 2.140 -16.033 1.00 63.75 91 SER A CA 1
ATOM 701 C C . SER A 1 91 ? 11.753 2.232 -14.509 1.00 63.75 91 SER A C 1
ATOM 703 O O . SER A 1 91 ? 10.778 2.047 -13.779 1.00 63.75 91 SER A O 1
ATOM 705 N N . GLY A 1 92 ? 12.948 2.568 -14.010 1.00 65.12 92 GLY A N 1
ATOM 706 C CA . GLY A 1 92 ? 13.212 2.731 -12.578 1.00 65.12 92 GLY A CA 1
ATOM 707 C C . GLY A 1 92 ? 12.512 3.952 -11.978 1.00 65.12 92 GLY A C 1
ATOM 708 O O . GLY A 1 92 ? 12.023 3.897 -10.849 1.00 65.12 92 GLY A O 1
ATOM 709 N N . GLN A 1 93 ? 12.394 5.034 -12.751 1.00 68.69 93 GLN A N 1
ATOM 710 C CA . GLN A 1 93 ? 11.706 6.254 -12.329 1.00 68.69 93 GLN A CA 1
ATOM 711 C C . GLN A 1 93 ? 10.194 6.028 -12.173 1.00 68.69 93 GLN A C 1
ATOM 713 O O . GLN A 1 93 ? 9.599 6.440 -11.176 1.00 68.69 93 GLN A O 1
ATOM 718 N N . LEU A 1 94 ? 9.584 5.314 -13.120 1.00 71.56 94 LEU A N 1
ATOM 719 C CA . LEU A 1 94 ? 8.167 4.950 -13.080 1.00 71.56 94 LEU A CA 1
ATOM 720 C C . LEU A 1 94 ? 7.848 3.971 -11.936 1.00 71.56 94 LEU A C 1
ATOM 722 O O . LEU A 1 94 ? 6.844 4.135 -11.242 1.00 71.56 94 LEU A O 1
ATOM 726 N N . ALA A 1 95 ? 8.741 3.012 -11.666 1.00 71.75 95 ALA A N 1
ATOM 727 C CA . ALA A 1 95 ? 8.638 2.114 -10.512 1.00 71.75 95 ALA A CA 1
ATOM 728 C C . ALA A 1 95 ? 8.646 2.877 -9.176 1.00 71.75 95 ALA A C 1
ATOM 730 O O . ALA A 1 95 ? 7.889 2.568 -8.255 1.00 71.75 95 ALA A O 1
ATOM 731 N N . ALA A 1 96 ? 9.494 3.901 -9.071 1.00 75.75 96 ALA A N 1
ATOM 732 C CA . ALA A 1 96 ? 9.585 4.733 -7.882 1.00 75.75 96 ALA A CA 1
ATOM 733 C C . ALA A 1 96 ? 8.343 5.630 -7.697 1.00 75.75 96 ALA A C 1
ATOM 735 O O . ALA A 1 96 ? 7.925 5.857 -6.560 1.00 75.75 96 ALA A O 1
ATOM 736 N N . ILE A 1 97 ? 7.706 6.076 -8.789 1.00 79.50 97 ILE A N 1
ATOM 737 C CA . ILE A 1 97 ? 6.412 6.780 -8.739 1.00 79.50 97 ILE A CA 1
ATOM 738 C C . ILE A 1 97 ? 5.307 5.854 -8.226 1.00 79.50 97 ILE A C 1
ATOM 740 O O . ILE A 1 97 ? 4.520 6.260 -7.377 1.00 79.50 97 ILE A O 1
ATOM 744 N N . ALA A 1 98 ? 5.274 4.599 -8.669 1.00 81.31 98 ALA A N 1
ATOM 745 C CA . ALA A 1 98 ? 4.331 3.616 -8.144 1.00 81.31 98 ALA A CA 1
ATOM 746 C C . ALA A 1 98 ? 4.509 3.378 -6.639 1.00 81.31 98 ALA A C 1
ATOM 748 O O . ALA A 1 98 ? 3.534 3.310 -5.895 1.00 81.31 98 ALA A O 1
ATOM 749 N N . GLY A 1 99 ? 5.759 3.359 -6.165 1.00 80.69 99 GLY A N 1
ATOM 750 C CA . GLY A 1 99 ? 6.065 3.346 -4.734 1.00 80.69 99 GLY A CA 1
ATOM 751 C C . GLY A 1 99 ? 5.384 4.484 -3.964 1.00 80.69 99 GLY A C 1
ATOM 752 O O . GLY A 1 99 ? 4.850 4.249 -2.881 1.00 80.69 99 GLY A O 1
ATOM 753 N N . LEU A 1 100 ? 5.306 5.693 -4.538 1.00 84.50 100 LEU A N 1
ATOM 754 C CA . LEU A 1 100 ? 4.659 6.846 -3.888 1.00 84.50 100 LEU A CA 1
ATOM 755 C C . LEU A 1 100 ? 3.161 6.638 -3.645 1.00 84.50 100 LEU A C 1
ATOM 757 O O . LEU A 1 100 ? 2.591 7.336 -2.811 1.00 84.50 100 LEU A O 1
ATOM 761 N N . LEU A 1 101 ? 2.534 5.710 -4.364 1.00 86.88 101 LEU A N 1
ATOM 762 C CA . LEU A 1 101 ? 1.119 5.372 -4.230 1.00 86.88 101 LEU A CA 1
ATOM 763 C C . LEU A 1 101 ? 0.945 4.164 -3.300 1.00 86.88 101 LEU A C 1
ATOM 765 O O . LEU A 1 101 ? 0.191 4.238 -2.332 1.00 86.88 101 LEU A O 1
ATOM 769 N N . VAL A 1 102 ? 1.747 3.119 -3.518 1.00 86.19 102 VAL A N 1
ATOM 770 C CA . VAL A 1 102 ? 1.709 1.848 -2.778 1.00 86.19 102 VAL A CA 1
ATOM 771 C C . VAL A 1 102 ? 2.080 2.002 -1.300 1.00 86.19 102 VAL A C 1
ATOM 773 O O . VAL A 1 102 ? 1.426 1.423 -0.430 1.00 86.19 102 VAL A O 1
ATOM 776 N N . TYR A 1 103 ? 3.127 2.770 -0.969 1.00 85.62 103 TYR A N 1
ATOM 777 C CA . TYR A 1 103 ? 3.564 2.887 0.429 1.00 85.62 103 TYR A CA 1
ATOM 778 C C . TYR A 1 103 ? 2.538 3.624 1.313 1.00 85.62 103 TYR A C 1
ATOM 780 O O . TYR A 1 103 ? 2.234 3.120 2.397 1.00 85.62 103 TYR A O 1
ATOM 788 N N . PRO A 1 104 ? 1.969 4.781 0.914 1.00 86.19 104 PRO A N 1
ATOM 789 C CA . PRO A 1 104 ? 0.901 5.416 1.687 1.00 86.19 104 PRO A CA 1
ATOM 790 C C . PRO A 1 104 ? -0.374 4.573 1.744 1.00 86.19 104 PRO A C 1
ATOM 792 O O . PRO A 1 104 ? -1.032 4.546 2.784 1.00 86.19 104 PRO A O 1
ATOM 795 N N . GLU A 1 105 ? -0.704 3.853 0.672 1.00 87.25 105 GLU A N 1
ATOM 796 C CA . GLU A 1 105 ? -1.844 2.939 0.643 1.00 87.25 105 GLU A CA 1
ATOM 797 C C . GLU A 1 105 ? -1.697 1.801 1.663 1.00 87.25 105 GLU A C 1
ATOM 799 O O . GLU A 1 105 ? -2.620 1.529 2.434 1.00 87.25 105 GLU A O 1
ATOM 804 N N . ALA A 1 106 ? -0.507 1.205 1.758 1.00 84.94 106 ALA A N 1
ATOM 805 C CA . ALA A 1 106 ? -0.178 0.212 2.776 1.00 84.94 106 ALA A CA 1
ATOM 806 C C . ALA A 1 106 ? -0.422 0.746 4.204 1.00 84.94 106 ALA A C 1
ATOM 808 O O . ALA A 1 106 ? -0.956 0.036 5.059 1.00 84.94 106 ALA A O 1
ATOM 809 N N . VAL A 1 107 ? -0.099 2.018 4.467 1.00 84.38 107 VAL A N 1
ATOM 810 C CA . VAL A 1 107 ? -0.385 2.661 5.762 1.00 84.38 107 VAL A CA 1
ATOM 811 C C . VAL A 1 107 ? -1.886 2.893 5.960 1.00 84.38 107 VAL A C 1
ATOM 813 O O . VAL A 1 107 ? -2.395 2.683 7.063 1.00 84.38 107 VAL A O 1
ATOM 816 N N . LEU A 1 108 ? -2.612 3.294 4.913 1.00 83.50 108 LEU A N 1
ATOM 817 C CA . LEU A 1 108 ? -4.065 3.488 4.966 1.00 83.50 108 LEU A CA 1
ATOM 818 C C . LEU A 1 108 ? -4.811 2.178 5.253 1.00 83.50 108 LEU A C 1
ATOM 820 O O . LEU A 1 108 ? -5.785 2.195 6.006 1.00 83.50 108 LEU A O 1
ATOM 824 N N . PHE A 1 109 ? -4.329 1.041 4.741 1.00 81.00 109 PHE A N 1
ATOM 825 C CA . PHE A 1 109 ? -4.864 -0.280 5.091 1.00 81.00 109 PHE A CA 1
ATOM 826 C C . PHE A 1 109 ? -4.729 -0.601 6.584 1.00 81.00 109 PHE A C 1
ATOM 828 O O . PHE A 1 109 ? -5.610 -1.253 7.146 1.00 81.00 109 PHE A O 1
ATOM 835 N N . LEU A 1 110 ? -3.664 -0.117 7.231 1.00 76.88 110 LEU A N 1
ATOM 836 C CA . LEU A 1 110 ? -3.406 -0.304 8.662 1.00 76.88 110 LEU A CA 1
ATOM 837 C C . LEU A 1 110 ? -4.153 0.706 9.554 1.00 76.88 110 LEU A C 1
ATOM 839 O O . LEU A 1 110 ? -4.186 0.556 10.777 1.00 76.88 110 LEU A O 1
ATOM 843 N N . GLN A 1 111 ? -4.752 1.747 8.973 1.00 78.25 111 GLN A N 1
ATOM 844 C CA . GLN A 1 111 ? -5.494 2.759 9.717 1.00 78.25 111 GLN A CA 1
ATOM 845 C C . GLN A 1 111 ? -6.901 2.272 10.088 1.00 78.25 111 GLN A C 1
ATOM 847 O O . GLN A 1 111 ? -7.546 1.509 9.367 1.00 78.25 111 GLN A O 1
ATOM 852 N N . ARG A 1 112 ? -7.441 2.803 11.196 1.00 72.00 112 ARG A N 1
ATOM 853 C CA . ARG A 1 112 ? -8.852 2.621 11.551 1.00 72.00 112 ARG A CA 1
ATOM 854 C C . ARG A 1 112 ? -9.766 3.007 10.383 1.00 72.00 112 ARG A C 1
ATOM 856 O O . ARG A 1 112 ? -9.878 4.183 10.019 1.00 72.00 112 ARG A O 1
ATOM 863 N N . LYS A 1 113 ? -10.468 2.008 9.848 1.00 71.69 113 LYS A N 1
ATOM 864 C CA . LYS A 1 113 ? -11.355 2.153 8.691 1.00 71.69 113 LYS A CA 1
ATOM 865 C C . LYS A 1 113 ? -12.538 3.056 9.027 1.00 71.69 113 LYS A C 1
ATOM 867 O O . LYS A 1 113 ? -13.460 2.663 9.739 1.00 71.69 113 LYS A O 1
ATOM 872 N N . SER A 1 114 ? -12.492 4.268 8.489 1.00 76.56 114 SER A N 1
ATOM 873 C CA . SER A 1 114 ? -13.597 5.226 8.453 1.00 76.56 114 SER A CA 1
ATOM 874 C C . SER A 1 114 ? -13.974 5.493 6.998 1.00 76.56 114 SER A C 1
ATOM 876 O O . SER A 1 114 ? -13.194 5.185 6.100 1.00 76.56 114 SER A O 1
ATOM 878 N N . LEU A 1 115 ? -15.143 6.088 6.757 1.00 78.00 115 LEU A N 1
ATOM 879 C CA . LEU A 1 115 ? -15.611 6.383 5.398 1.00 78.00 115 LEU A CA 1
ATOM 880 C C . LEU A 1 115 ? -14.578 7.200 4.595 1.00 78.00 115 LEU A C 1
ATOM 882 O O . LEU A 1 115 ? -14.259 6.846 3.469 1.00 78.00 115 LEU A O 1
ATOM 886 N N . ARG A 1 116 ? -13.938 8.189 5.232 1.00 81.44 116 ARG A N 1
ATOM 887 C CA . ARG A 1 116 ? -12.872 8.998 4.610 1.00 81.44 116 ARG A CA 1
ATOM 888 C C . ARG A 1 116 ? -11.635 8.189 4.210 1.00 81.44 116 ARG A C 1
ATOM 890 O O . ARG A 1 116 ? -10.991 8.523 3.228 1.00 81.44 116 ARG A O 1
ATOM 897 N N . VAL A 1 117 ? -11.281 7.153 4.975 1.00 83.44 117 VAL A N 1
ATOM 898 C CA . VAL A 1 117 ? -10.116 6.303 4.661 1.00 83.44 117 VAL A CA 1
ATOM 899 C C . VAL A 1 117 ? -10.402 5.467 3.418 1.00 83.44 117 VAL A C 1
ATOM 901 O O . VAL A 1 117 ? -9.524 5.333 2.578 1.00 83.44 117 VAL A O 1
ATOM 904 N N . TYR A 1 118 ? -11.632 4.968 3.260 1.00 82.62 118 TYR A N 1
ATOM 905 C CA . TYR A 1 118 ? -12.035 4.271 2.037 1.00 82.62 118 TYR A CA 1
ATOM 906 C C . TYR A 1 118 ? -12.018 5.186 0.812 1.00 82.62 118 TYR A C 1
ATOM 908 O O . TYR A 1 118 ? -11.522 4.778 -0.231 1.00 82.62 118 TYR A O 1
ATOM 916 N N . GLU A 1 119 ? -12.498 6.426 0.942 1.00 86.06 119 GLU A N 1
ATOM 917 C CA . GLU A 1 119 ? -12.416 7.414 -0.143 1.00 86.06 119 GLU A CA 1
ATOM 918 C C . GLU A 1 119 ? -10.961 7.700 -0.535 1.00 86.06 119 GLU A C 1
ATOM 920 O O . GLU A 1 119 ? -10.632 7.722 -1.717 1.00 86.06 119 GLU A O 1
ATOM 925 N N . GLN A 1 120 ? -10.068 7.866 0.447 1.00 88.19 120 GLN A N 1
ATOM 926 C CA . GLN A 1 120 ? -8.640 8.053 0.185 1.00 88.19 120 GLN A CA 1
ATOM 927 C C . GLN A 1 120 ? -8.030 6.838 -0.512 1.00 88.19 120 GLN A C 1
ATOM 929 O O . GLN A 1 120 ? -7.340 7.004 -1.513 1.00 88.19 120 GLN A O 1
ATOM 934 N N . LEU A 1 121 ? -8.316 5.631 -0.020 1.00 87.25 121 LEU A N 1
ATOM 935 C CA . LEU A 1 121 ? -7.836 4.388 -0.615 1.00 87.25 121 LEU A CA 1
ATOM 936 C C . LEU A 1 121 ? -8.299 4.255 -2.075 1.00 87.25 121 LEU A C 1
ATOM 938 O O . LEU A 1 121 ? -7.499 3.940 -2.946 1.00 87.25 121 LEU A O 1
ATOM 942 N N . ALA A 1 122 ? -9.563 4.584 -2.360 1.00 86.00 122 ALA A N 1
ATOM 943 C CA . ALA A 1 122 ? -10.103 4.579 -3.717 1.00 86.00 122 ALA A CA 1
ATOM 944 C C . ALA A 1 122 ? -9.368 5.558 -4.646 1.00 86.00 122 ALA A C 1
ATOM 946 O O . ALA A 1 122 ? -9.071 5.211 -5.785 1.00 86.00 122 ALA A O 1
ATOM 947 N N . VAL A 1 123 ? -9.035 6.762 -4.165 1.00 90.19 123 VAL A N 1
ATOM 948 C CA . VAL A 1 123 ? -8.255 7.738 -4.946 1.00 90.19 123 VAL A CA 1
ATOM 949 C C . VAL A 1 123 ? -6.834 7.233 -5.206 1.00 90.19 123 VAL A C 1
ATOM 951 O O . VAL A 1 123 ? -6.347 7.373 -6.326 1.00 90.19 123 VAL A O 1
ATOM 954 N N . PHE A 1 124 ? -6.179 6.629 -4.209 1.00 89.94 124 PHE A N 1
ATOM 955 C CA . PHE A 1 124 ? -4.840 6.052 -4.375 1.00 89.94 124 PHE A CA 1
ATOM 956 C C . PHE A 1 124 ? -4.832 4.917 -5.399 1.00 89.94 124 PHE A C 1
ATOM 958 O O . PHE A 1 124 ? -4.027 4.961 -6.323 1.00 89.94 124 PHE A O 1
ATOM 965 N N . LEU A 1 125 ? -5.780 3.984 -5.309 1.00 86.94 125 LEU A N 1
ATOM 966 C CA . LEU A 1 125 ? -5.934 2.889 -6.271 1.00 86.94 125 LEU A CA 1
ATOM 967 C C . LEU A 1 125 ? -6.220 3.377 -7.688 1.00 86.94 125 LEU A C 1
ATOM 969 O O . LEU A 1 125 ? -5.687 2.846 -8.662 1.00 86.94 125 LEU A O 1
ATOM 973 N N . LEU A 1 126 ? -7.053 4.410 -7.818 1.00 88.56 126 LEU A N 1
ATOM 974 C CA . LEU A 1 126 ? -7.360 5.003 -9.113 1.00 88.56 126 LEU A CA 1
ATOM 975 C C . LEU A 1 126 ? -6.109 5.648 -9.726 1.00 88.56 126 LEU A C 1
ATOM 977 O O . LEU A 1 126 ? -5.831 5.448 -10.907 1.00 88.56 126 LEU A O 1
ATOM 981 N N . LEU A 1 127 ? -5.327 6.378 -8.927 1.00 89.31 127 LEU A N 1
ATOM 982 C CA . LEU A 1 127 ? -4.054 6.945 -9.369 1.00 89.31 127 LEU A CA 1
ATOM 983 C C . LEU A 1 127 ? -3.017 5.858 -9.688 1.00 89.31 127 LEU A C 1
ATOM 985 O O . LEU A 1 127 ? -2.303 5.987 -10.680 1.00 89.31 127 LEU A O 1
ATOM 989 N N . GLU A 1 128 ? -2.953 4.781 -8.905 1.00 87.44 128 GLU A N 1
ATOM 990 C CA . GLU A 1 128 ? -2.073 3.640 -9.167 1.00 87.44 128 GLU A CA 1
ATOM 991 C C . GLU A 1 128 ? -2.423 2.955 -10.490 1.00 87.44 128 GLU A C 1
ATOM 993 O O . GLU A 1 128 ? -1.524 2.679 -11.281 1.00 87.44 128 GLU A O 1
ATOM 998 N N . MET A 1 129 ? -3.712 2.772 -10.798 1.00 84.94 129 MET A N 1
ATOM 999 C CA . MET A 1 129 ? -4.144 2.269 -12.106 1.00 84.94 129 MET A CA 1
ATOM 1000 C C . MET A 1 129 ? -3.740 3.183 -13.259 1.00 84.94 129 MET A C 1
ATOM 1002 O O . MET A 1 129 ? -3.296 2.690 -14.295 1.00 84.94 129 MET A O 1
ATOM 1006 N N . ILE A 1 130 ? -3.876 4.503 -13.098 1.00 86.06 130 ILE A N 1
ATOM 1007 C CA . ILE A 1 130 ? -3.444 5.462 -14.125 1.00 86.06 130 ILE A CA 1
ATOM 1008 C C . ILE A 1 130 ? -1.935 5.351 -14.342 1.00 86.06 130 ILE A C 1
ATOM 1010 O O . ILE A 1 130 ? -1.486 5.305 -15.485 1.00 86.06 130 ILE A O 1
ATOM 1014 N N . VAL A 1 131 ? -1.148 5.272 -13.265 1.00 84.69 131 VAL A N 1
ATOM 1015 C CA . VAL A 1 131 ? 0.300 5.069 -13.372 1.00 84.69 131 VAL A CA 1
ATOM 1016 C C . VAL A 1 131 ? 0.589 3.746 -14.065 1.00 84.69 131 VAL A C 1
ATOM 1018 O O . VAL A 1 131 ? 1.321 3.743 -15.042 1.00 84.69 131 VAL A O 1
ATOM 1021 N N . ALA A 1 132 ? -0.029 2.644 -13.653 1.00 82.50 132 ALA A N 1
ATOM 1022 C CA . ALA A 1 132 ? 0.155 1.348 -14.295 1.00 82.50 132 ALA A CA 1
ATOM 1023 C C . ALA A 1 132 ? -0.120 1.395 -15.811 1.00 82.50 132 ALA A C 1
ATOM 1025 O O . ALA A 1 132 ? 0.648 0.819 -16.580 1.00 82.50 132 ALA A O 1
ATOM 1026 N N . ALA A 1 133 ? -1.168 2.114 -16.233 1.00 80.56 133 ALA A N 1
ATOM 1027 C CA . ALA A 1 133 ? -1.512 2.311 -17.642 1.00 80.56 133 ALA A CA 1
ATOM 1028 C C . ALA A 1 133 ? -0.454 3.112 -18.409 1.00 80.56 133 ALA A C 1
ATOM 1030 O O . ALA A 1 133 ? -0.236 2.861 -19.586 1.00 80.56 133 ALA A O 1
ATOM 1031 N N . LEU A 1 134 ? 0.210 4.066 -17.749 1.00 79.12 134 LEU A N 1
ATOM 1032 C CA . LEU A 1 134 ? 1.306 4.837 -18.340 1.00 79.12 134 LEU A CA 1
ATOM 1033 C C . LEU A 1 134 ? 2.604 4.030 -18.460 1.00 79.12 134 LEU A C 1
ATOM 1035 O O . LEU A 1 134 ? 3.439 4.356 -19.296 1.00 79.12 134 LEU A O 1
ATOM 1039 N N . VAL A 1 135 ? 2.811 3.025 -17.601 1.00 74.06 135 VAL A N 1
ATOM 1040 C CA . VAL A 1 135 ? 4.050 2.225 -17.589 1.00 74.06 135 VAL A CA 1
ATOM 1041 C C . VAL A 1 135 ? 3.967 1.023 -18.531 1.00 74.06 135 VAL A C 1
ATOM 1043 O O . VAL A 1 135 ? 4.997 0.551 -19.009 1.00 74.06 135 VAL A O 1
ATOM 1046 N N . ASN A 1 136 ? 2.772 0.487 -18.782 1.00 74.19 136 ASN A N 1
ATOM 1047 C CA . ASN A 1 136 ? 2.619 -0.769 -19.503 1.00 74.19 136 ASN A CA 1
ATOM 1048 C C . ASN A 1 136 ? 1.732 -0.636 -20.749 1.00 74.19 136 ASN A C 1
ATOM 1050 O O . ASN A 1 136 ? 0.509 -0.621 -20.649 1.00 74.19 136 ASN A O 1
ATOM 1054 N N . ASP A 1 137 ? 2.362 -0.666 -21.925 1.00 66.75 137 ASP A N 1
ATOM 1055 C CA . ASP A 1 137 ? 1.689 -0.680 -23.235 1.00 66.75 137 ASP A CA 1
ATOM 1056 C C . ASP A 1 137 ? 1.359 -2.102 -23.748 1.00 66.75 137 ASP A C 1
ATOM 1058 O O . ASP A 1 137 ? 0.953 -2.296 -24.897 1.00 66.75 137 ASP A O 1
ATOM 1062 N N . ASN A 1 138 ? 1.567 -3.141 -22.935 1.00 69.50 138 ASN A N 1
ATOM 1063 C CA . ASN A 1 138 ? 1.404 -4.532 -23.355 1.00 69.50 138 ASN A CA 1
ATOM 1064 C C . ASN A 1 138 ? -0.055 -5.007 -23.227 1.00 69.50 138 ASN A C 1
ATOM 1066 O O . ASN A 1 138 ? -0.750 -4.685 -22.273 1.00 69.50 138 ASN A O 1
ATOM 1070 N N . ILE A 1 139 ? -0.507 -5.892 -24.119 1.00 69.56 139 ILE A N 1
ATOM 1071 C CA . ILE A 1 139 ? -1.862 -6.488 -24.106 1.00 69.56 139 ILE A CA 1
ATOM 1072 C C . ILE A 1 139 ? -2.167 -7.192 -22.769 1.00 69.56 139 ILE A C 1
ATOM 1074 O O . ILE A 1 139 ? -3.313 -7.233 -22.318 1.00 69.56 139 ILE A O 1
ATOM 1078 N N . LEU A 1 140 ? -1.127 -7.705 -22.105 1.00 71.12 140 LEU A N 1
ATOM 1079 C CA . LEU A 1 140 ? -1.196 -8.331 -20.782 1.00 71.12 140 LEU A CA 1
ATOM 1080 C C . LEU A 1 140 ? -1.747 -7.380 -19.702 1.00 71.12 140 LEU A C 1
ATOM 1082 O O . LEU A 1 140 ? -2.463 -7.834 -18.811 1.00 71.12 140 LEU A O 1
ATOM 1086 N N . PHE A 1 141 ? -1.495 -6.071 -19.830 1.00 72.81 141 PHE A N 1
ATOM 1087 C CA . PHE A 1 141 ? -2.108 -5.028 -19.006 1.00 72.81 141 PHE A CA 1
ATOM 1088 C C . PHE A 1 141 ? -3.637 -5.054 -19.123 1.00 72.81 141 PHE A C 1
ATOM 1090 O O . PHE A 1 141 ? -4.343 -5.121 -18.120 1.00 72.81 141 PHE A O 1
ATOM 1097 N N . GLY A 1 142 ? -4.159 -5.080 -20.354 1.00 68.00 142 GLY A N 1
ATOM 1098 C CA . GLY A 1 142 ? -5.600 -5.089 -20.615 1.00 68.00 142 GLY A CA 1
ATOM 1099 C C . GLY A 1 142 ? -6.304 -6.339 -20.078 1.00 68.00 142 GLY A C 1
ATOM 1100 O O . GLY A 1 142 ? -7.424 -6.250 -19.577 1.00 68.00 142 GLY A O 1
ATOM 1101 N N . VAL A 1 143 ? -5.635 -7.497 -20.114 1.00 77.19 143 VAL A N 1
ATOM 1102 C CA . VAL A 1 143 ? -6.167 -8.748 -19.544 1.00 77.19 143 VAL A CA 1
ATOM 1103 C C . VAL A 1 143 ? -6.222 -8.689 -18.015 1.00 77.19 143 VAL A C 1
ATOM 1105 O O . VAL A 1 143 ? -7.211 -9.134 -17.435 1.00 77.19 143 VAL A O 1
ATOM 1108 N N . LEU A 1 144 ? -5.203 -8.124 -17.356 1.00 72.38 144 LEU A N 1
ATOM 1109 C CA . LEU A 1 144 ? -5.189 -7.965 -15.896 1.00 72.38 144 LEU A CA 1
ATOM 1110 C C . LEU A 1 144 ? -6.152 -6.870 -15.405 1.00 72.38 144 LEU A C 1
ATOM 1112 O O . LEU A 1 144 ? -6.601 -6.924 -14.263 1.00 72.38 144 LEU A O 1
ATOM 1116 N N . LEU A 1 145 ? -6.491 -5.898 -16.256 1.00 77.12 145 LEU A N 1
ATOM 1117 C CA . LEU A 1 145 ? -7.456 -4.842 -15.947 1.00 77.12 145 LEU A CA 1
ATOM 1118 C C . LEU A 1 145 ? -8.910 -5.345 -15.997 1.00 77.12 145 LEU A C 1
ATOM 1120 O O . LEU A 1 145 ? -9.756 -4.868 -15.242 1.00 77.12 145 LEU A O 1
ATOM 1124 N N . ALA A 1 146 ? -9.206 -6.350 -16.827 1.00 76.88 146 ALA A N 1
ATOM 1125 C CA . ALA A 1 146 ? -10.537 -6.950 -16.935 1.00 76.88 146 ALA A CA 1
ATOM 1126 C C . ALA A 1 146 ? -11.143 -7.435 -15.594 1.00 76.88 146 ALA A C 1
ATOM 1128 O O . ALA A 1 146 ? -12.296 -7.092 -15.331 1.00 76.88 146 ALA A O 1
ATOM 1129 N N . PRO A 1 147 ? -10.433 -8.181 -14.719 1.00 76.75 147 PRO A N 1
ATOM 1130 C CA . PRO A 1 147 ? -10.974 -8.568 -13.415 1.00 76.75 147 PRO A CA 1
ATOM 1131 C C . PRO A 1 147 ? -11.173 -7.379 -12.469 1.00 76.75 147 PRO A C 1
ATOM 1133 O O . PRO A 1 147 ? -12.093 -7.420 -11.661 1.00 76.75 147 PRO A O 1
ATOM 1136 N N . ILE A 1 148 ? -10.368 -6.317 -12.590 1.00 76.81 148 ILE A N 1
ATOM 1137 C CA . ILE A 1 148 ? -10.526 -5.098 -11.781 1.00 76.81 148 ILE A CA 1
ATOM 1138 C C . ILE A 1 148 ? -11.823 -4.369 -12.156 1.00 76.81 148 ILE A C 1
ATOM 1140 O O . ILE A 1 148 ? -12.527 -3.892 -11.279 1.00 76.81 148 ILE A O 1
ATOM 1144 N N . MET A 1 149 ? -12.170 -4.319 -13.446 1.00 74.56 149 MET A N 1
ATOM 1145 C CA . MET A 1 149 ? -13.408 -3.691 -13.937 1.00 74.56 149 MET A CA 1
ATOM 1146 C C . MET A 1 149 ? -14.689 -4.461 -13.582 1.00 74.56 149 MET A C 1
ATOM 1148 O O . MET A 1 149 ? -15.780 -3.903 -13.673 1.00 74.56 149 MET A O 1
ATOM 1152 N N . LEU A 1 150 ? -14.576 -5.753 -13.263 1.00 74.50 150 LEU A N 1
ATOM 1153 C CA . LEU A 1 150 ? -15.719 -6.636 -13.000 1.00 74.50 150 LEU A CA 1
ATOM 1154 C C . LEU A 1 150 ? -16.115 -6.655 -11.511 1.00 74.50 150 LEU A C 1
ATOM 1156 O O . LEU A 1 150 ? -17.195 -7.143 -11.181 1.00 74.50 150 LEU A O 1
ATOM 1160 N N . MET A 1 151 ? -15.251 -6.146 -10.627 1.00 68.31 151 MET A N 1
ATOM 1161 C CA . MET A 1 151 ? -15.484 -6.035 -9.181 1.00 68.31 151 MET A CA 1
ATOM 1162 C C . MET A 1 151 ? -15.994 -4.651 -8.790 1.00 68.31 151 MET A C 1
ATOM 1164 O O . MET A 1 151 ? -16.857 -4.606 -7.885 1.00 68.31 151 MET A O 1
#

Foldseek 3Di:
DVVVVVLVVVLVLLVLLLVLLLLLQVLLCVLLVDPPLSVLSNVLSVVLCVPVSPPVPDACDPVNLVVQLVVQLVVLVVLLVCCVVPPPDPSSNLSSVLSNLRRNLSSLSSHRDDPVSSVVSVVSSVVSNVSSVVRDPDVVSVVSVVVSVVD

Sequence (151 aa):
MELDVLKSLRCSLTLHFAVIAWLTATLVATGSGSYFLPVLIFCVSITAYIFVDRLEWFELGRIGSYVGMLAATAFSVGSYLYSAFSIQSESGQLAAIAGLLVYPEAVLFLQRKSLRVYEQLAVFLLLEMIVAALVNDNILFGVLLAPIMLM

Radius of gyration: 15.95 Å; chains: 1; bounding box: 50×21×43 Å

pLDDT: mean 75.91, std 9.28, range [47.16, 90.19]

Secondary structure (DSSP, 8-state):
-HHHHHHHHHHHHHHHHHHHHHHHHHHHHHHHS-THHHHHHHHHHHHHIIIIIIT----B-HHHHHHHHHHHHHHHHHHHHHHHHH---HHHHHHHHHHHHHHHHHHHHHB---HHHHHHHHHHHHHHHHHHHHH--SHHHHHHHHHHHH-